Protein AF-A0AAW1MVD6-F1 (afdb_monomer_lite)

Secondary structure (DSSP, 8-state):
-HHHHHHHHHHHHHHHHHHHHTS-------PPP-EEEEEEEEEEE-TTS-EEEEEEEEEEE-SSS-----------S-TTT----S------------

Organism: Saponaria officinalis (NCBI:txid3572)

pLDDT: mean 77.82, std 12.99, range [42.19, 93.56]

Radius of gyration: 29.99 Å; chains: 1; bounding box: 66×32×80 Å

Structure (mmCIF, N/CA/C/O backbone):
data_AF-A0AAW1MVD6-F1
#
_entry.id   AF-A0AAW1MVD6-F1
#
loop_
_atom_site.group_PDB
_atom_site.id
_atom_site.type_symbol
_atom_site.label_atom_id
_atom_site.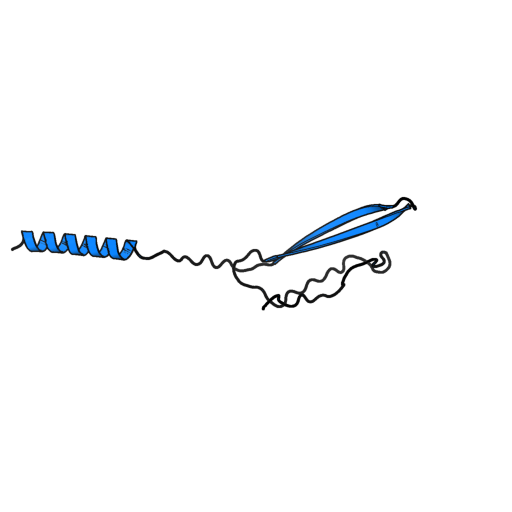label_alt_id
_atom_site.label_comp_id
_atom_site.label_asym_id
_atom_site.label_entity_id
_atom_site.label_seq_id
_atom_site.pdbx_PDB_ins_code
_atom_site.Cartn_x
_atom_site.Cartn_y
_atom_site.Cartn_z
_atom_site.occupancy
_atom_site.B_iso_or_equiv
_atom_site.auth_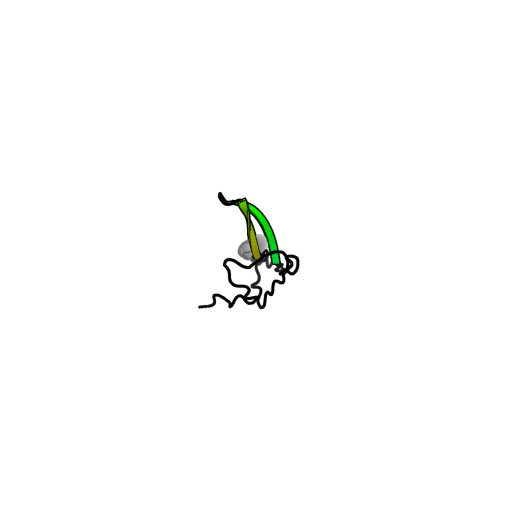seq_id
_atom_site.auth_comp_id
_atom_site.auth_asym_id
_atom_site.auth_atom_id
_atom_site.pdbx_PDB_model_num
ATOM 1 N N . MET A 1 1 ? 44.454 19.685 -54.150 1.00 60.78 1 MET A N 1
ATOM 2 C CA . MET A 1 1 ? 43.911 18.392 -53.672 1.00 60.78 1 MET A CA 1
ATOM 3 C C . MET A 1 1 ? 43.877 18.294 -52.150 1.00 60.78 1 MET A C 1
ATOM 5 O O . MET A 1 1 ? 42.780 18.195 -51.626 1.00 60.78 1 MET A O 1
ATOM 9 N N . ALA A 1 2 ? 45.003 18.418 -51.432 1.00 59.75 2 ALA A N 1
ATOM 10 C CA . ALA A 1 2 ? 45.056 18.233 -49.970 1.00 59.75 2 ALA A CA 1
ATOM 11 C C . ALA A 1 2 ? 44.061 19.096 -49.155 1.00 59.75 2 ALA A C 1
ATOM 13 O O . ALA A 1 2 ? 43.369 18.579 -48.285 1.00 59.75 2 ALA A O 1
ATOM 14 N N . PHE A 1 3 ? 43.903 20.386 -49.480 1.00 63.00 3 PHE A N 1
ATOM 15 C CA . PHE A 1 3 ? 42.948 21.285 -48.801 1.00 63.00 3 PHE A CA 1
ATOM 16 C C . PHE A 1 3 ? 41.476 20.845 -48.896 1.00 63.00 3 PHE A C 1
ATOM 18 O O . PHE A 1 3 ? 40.695 21.106 -47.984 1.00 63.00 3 PHE A O 1
ATOM 25 N N . ILE A 1 4 ? 41.091 20.180 -49.989 1.00 71.75 4 ILE A N 1
ATOM 26 C CA . ILE A 1 4 ? 39.725 19.672 -50.186 1.00 71.75 4 ILE A CA 1
ATOM 27 C C . ILE A 1 4 ? 39.521 18.422 -49.324 1.00 71.75 4 ILE A C 1
ATOM 29 O O . ILE A 1 4 ? 38.496 18.296 -48.659 1.00 71.75 4 ILE A O 1
ATOM 33 N N . THR A 1 5 ? 40.531 17.552 -49.255 1.00 70.94 5 THR A N 1
ATOM 34 C CA . THR A 1 5 ? 40.538 16.356 -48.403 1.00 70.94 5 THR A CA 1
ATOM 35 C C . THR A 1 5 ? 40.416 16.710 -46.916 1.00 70.94 5 THR A C 1
ATOM 37 O O . THR A 1 5 ? 39.613 16.102 -46.213 1.00 70.94 5 THR A O 1
ATOM 40 N N . PHE A 1 6 ? 41.129 17.740 -46.440 1.00 78.00 6 PHE A N 1
ATOM 41 C CA . PHE A 1 6 ? 41.026 18.205 -45.048 1.00 78.00 6 PHE A CA 1
ATOM 42 C C . PHE A 1 6 ? 39.644 18.783 -44.707 1.00 78.00 6 PHE A C 1
ATOM 44 O O . PHE A 1 6 ? 39.103 18.484 -43.643 1.00 78.00 6 PHE A O 1
ATOM 51 N N . LYS A 1 7 ? 39.037 19.567 -45.613 1.00 78.94 7 LYS A N 1
ATOM 52 C CA . LYS A 1 7 ? 37.673 20.094 -45.423 1.00 78.94 7 LYS A CA 1
ATOM 53 C C . LYS A 1 7 ? 36.627 18.983 -45.378 1.00 78.94 7 LYS A C 1
ATOM 55 O O . LYS A 1 7 ? 35.744 19.021 -44.527 1.00 78.94 7 LYS A O 1
ATOM 60 N N . LEU A 1 8 ? 36.743 17.992 -46.261 1.00 81.62 8 LEU A N 1
ATOM 61 C CA . LEU A 1 8 ? 35.824 16.857 -46.295 1.00 81.62 8 LEU A CA 1
ATOM 62 C C . LEU A 1 8 ? 35.926 16.022 -45.010 1.00 81.62 8 LEU A C 1
ATOM 64 O O . LEU A 1 8 ? 34.902 15.665 -44.441 1.00 81.62 8 LEU A O 1
ATOM 68 N N . GLY A 1 9 ? 37.140 15.800 -44.495 1.00 85.75 9 GLY A N 1
ATOM 69 C CA . GLY A 1 9 ? 37.345 15.130 -43.207 1.00 85.75 9 GLY A CA 1
ATOM 70 C C . GLY A 1 9 ? 36.679 15.860 -42.035 1.00 85.75 9 GLY A C 1
ATOM 71 O O . GLY A 1 9 ? 36.018 15.230 -41.214 1.00 85.75 9 GLY A O 1
ATOM 72 N N . PHE A 1 10 ? 36.775 17.191 -41.992 1.00 87.44 10 PHE A N 1
ATOM 73 C CA . PHE A 1 10 ? 36.140 17.998 -40.943 1.00 87.44 10 PHE A CA 1
ATOM 74 C C . PHE A 1 10 ? 34.607 17.955 -41.010 1.00 87.44 10 PHE A C 1
ATOM 76 O O . PHE A 1 10 ? 33.945 17.843 -39.980 1.00 87.44 10 PHE A O 1
ATOM 83 N N . ILE A 1 11 ? 34.041 17.992 -42.222 1.00 90.19 11 ILE A N 1
ATOM 84 C CA . ILE A 1 11 ? 32.593 17.864 -42.448 1.00 90.19 11 ILE A CA 1
ATOM 85 C C . ILE A 1 11 ? 32.102 16.480 -42.017 1.00 90.19 11 ILE A C 1
ATOM 87 O O . ILE A 1 11 ? 31.067 16.383 -41.364 1.00 90.19 11 ILE A O 1
ATOM 91 N N . MET A 1 12 ? 32.854 15.419 -42.322 1.00 88.06 12 MET A N 1
ATOM 92 C CA . MET A 1 12 ? 32.507 14.056 -41.913 1.00 88.06 12 MET A CA 1
ATOM 93 C C . MET A 1 12 ? 32.514 13.902 -40.389 1.00 88.06 12 MET A C 1
ATOM 95 O O . MET A 1 12 ? 31.582 13.328 -39.836 1.00 88.06 12 MET A O 1
ATOM 99 N N . ILE A 1 13 ? 33.509 14.466 -39.697 1.00 89.25 13 ILE A N 1
ATOM 100 C CA . ILE A 1 13 ? 33.569 14.452 -38.227 1.00 89.25 13 ILE A CA 1
ATOM 101 C C . ILE A 1 13 ? 32.398 15.242 -37.628 1.00 89.25 13 ILE A C 1
ATOM 103 O O . ILE A 1 13 ? 31.735 14.750 -36.718 1.00 89.25 13 ILE A O 1
ATOM 107 N N . ALA A 1 14 ? 32.097 16.431 -38.159 1.00 88.38 14 ALA A N 1
ATOM 108 C CA . ALA A 1 14 ? 30.970 17.242 -37.702 1.00 88.38 14 ALA A CA 1
ATOM 109 C C . ALA A 1 14 ? 29.623 16.532 -37.918 1.00 88.38 14 ALA A C 1
ATOM 111 O O . ALA A 1 14 ? 28.791 16.516 -37.014 1.00 88.38 14 ALA A O 1
ATOM 112 N N . ALA A 1 15 ? 29.429 15.892 -39.075 1.00 86.19 15 ALA A N 1
ATOM 113 C CA . ALA A 1 15 ? 28.241 15.093 -39.370 1.00 86.19 15 ALA A CA 1
ATOM 114 C C . ALA A 1 15 ? 28.113 13.887 -38.426 1.00 86.19 15 ALA A C 1
ATOM 116 O O . ALA A 1 15 ? 27.012 13.578 -37.977 1.00 86.19 15 ALA A O 1
ATOM 117 N N . MET A 1 16 ? 29.230 13.244 -38.074 1.00 85.88 16 MET A N 1
ATOM 118 C CA . MET A 1 16 ? 29.245 12.140 -37.116 1.00 85.88 16 MET A CA 1
ATOM 119 C C . MET A 1 16 ? 28.883 12.623 -35.704 1.00 85.88 16 MET A C 1
ATOM 121 O O . MET A 1 16 ? 28.020 12.025 -35.071 1.00 85.88 16 MET A O 1
ATOM 125 N N . LEU A 1 17 ? 29.455 13.738 -35.228 1.00 84.12 17 LEU A N 1
ATOM 126 C CA . LEU A 1 17 ? 29.080 14.330 -33.935 1.00 84.12 17 LEU A CA 1
ATOM 127 C C . LEU A 1 17 ? 27.604 14.750 -33.892 1.00 84.12 17 LEU A C 1
ATOM 129 O O . LEU A 1 17 ? 26.928 14.500 -32.895 1.00 84.12 17 LEU A O 1
ATOM 133 N N . LEU A 1 18 ? 27.095 15.351 -34.972 1.00 80.62 18 LEU A N 1
ATOM 134 C CA . LEU A 1 18 ? 25.683 15.712 -35.097 1.00 80.62 18 LEU A CA 1
ATOM 135 C C . LEU A 1 18 ? 24.791 14.465 -35.046 1.00 80.62 18 LEU A C 1
ATOM 137 O O . LEU A 1 18 ? 23.831 14.451 -34.280 1.00 80.62 18 LEU A O 1
ATOM 141 N N . ALA A 1 19 ? 25.147 13.390 -35.757 1.00 79.75 19 ALA A N 1
ATOM 142 C CA . ALA A 1 19 ? 24.426 12.117 -35.694 1.00 79.75 19 ALA A CA 1
ATOM 143 C C . ALA A 1 19 ? 24.425 11.514 -34.274 1.00 79.75 19 ALA A C 1
ATOM 145 O O . ALA A 1 19 ? 23.373 11.096 -33.791 1.00 79.75 19 ALA A O 1
ATOM 146 N N . TYR A 1 20 ? 25.556 11.550 -33.560 1.00 74.81 20 TYR A N 1
ATOM 147 C CA . TYR A 1 20 ? 25.642 11.091 -32.166 1.00 74.81 20 TYR A CA 1
ATOM 148 C C . TYR A 1 20 ? 24.820 11.955 -31.193 1.00 74.81 20 TYR A C 1
ATOM 150 O O . TYR A 1 20 ? 24.241 11.419 -30.251 1.00 74.81 20 TYR A O 1
ATOM 158 N N . SER A 1 21 ? 24.714 13.269 -31.426 1.00 69.62 21 SER A N 1
ATOM 159 C CA . SER A 1 21 ? 23.929 14.183 -30.576 1.00 69.62 21 SER A CA 1
ATOM 160 C C . SER A 1 21 ? 22.410 13.989 -30.674 1.00 69.62 21 SER A C 1
ATOM 162 O O . SER A 1 21 ? 21.675 14.473 -29.818 1.00 69.62 21 SER A O 1
ATOM 164 N N . THR A 1 22 ? 21.938 13.266 -31.695 1.00 60.38 22 THR A N 1
ATOM 165 C CA . THR A 1 22 ? 20.509 12.970 -31.896 1.00 60.38 22 THR A CA 1
ATOM 166 C C . THR A 1 22 ? 20.055 11.648 -31.291 1.00 60.38 22 THR A C 1
ATOM 168 O O . THR A 1 22 ? 18.885 11.308 -31.431 1.00 60.38 22 THR A O 1
ATOM 171 N N . ILE A 1 23 ? 20.931 10.904 -30.604 1.00 67.12 23 ILE A N 1
ATOM 172 C CA . ILE A 1 23 ? 20.505 9.738 -29.828 1.00 67.12 23 ILE A CA 1
ATOM 173 C C . ILE A 1 23 ? 19.796 10.284 -28.583 1.00 67.12 23 ILE A C 1
ATOM 175 O O . ILE A 1 23 ? 20.476 10.825 -27.705 1.00 67.12 23 ILE A O 1
ATOM 179 N N . PRO A 1 24 ? 18.459 10.173 -28.453 1.00 63.97 24 PRO A N 1
ATOM 180 C CA . PRO A 1 24 ? 17.858 10.404 -27.157 1.00 63.97 24 PRO A CA 1
ATOM 181 C C . PRO A 1 24 ? 18.481 9.370 -26.223 1.00 63.97 24 PRO A C 1
ATOM 183 O O . PRO A 1 24 ? 18.407 8.166 -26.479 1.00 63.97 24 PRO A O 1
ATOM 186 N N . ALA A 1 25 ? 19.136 9.830 -25.160 1.00 61.72 25 ALA A N 1
ATOM 187 C CA . ALA A 1 25 ? 19.487 8.966 -24.051 1.00 61.72 25 ALA A CA 1
ATOM 188 C C . ALA A 1 25 ? 18.167 8.528 -23.412 1.00 61.72 25 ALA A C 1
ATOM 190 O O . ALA A 1 25 ? 17.708 9.107 -22.431 1.00 61.72 25 ALA A O 1
ATOM 191 N N . ILE A 1 26 ? 17.524 7.517 -23.994 1.00 60.53 26 ILE A N 1
ATOM 192 C CA . ILE A 1 26 ? 16.451 6.782 -23.347 1.00 60.53 26 ILE A CA 1
ATOM 193 C C . ILE A 1 26 ? 17.149 5.896 -22.315 1.00 60.53 26 ILE A C 1
ATOM 195 O O . ILE A 1 26 ? 17.231 4.676 -22.435 1.00 60.53 26 ILE A O 1
ATOM 199 N N . ALA A 1 27 ? 17.724 6.536 -21.298 1.00 60.31 27 ALA A N 1
ATOM 200 C CA . ALA A 1 27 ? 17.947 5.892 -20.029 1.00 60.31 27 ALA A CA 1
ATOM 201 C C . ALA A 1 27 ? 16.543 5.655 -19.478 1.00 60.31 27 ALA A C 1
ATOM 203 O O . ALA A 1 27 ? 15.970 6.502 -18.793 1.00 60.31 27 ALA A O 1
ATOM 204 N N . ASN A 1 28 ? 15.944 4.532 -19.874 1.00 60.38 28 ASN A N 1
ATOM 205 C CA . ASN A 1 28 ? 14.793 3.996 -19.178 1.00 60.38 28 ASN A CA 1
ATOM 206 C C . ASN A 1 28 ? 15.269 3.808 -17.738 1.00 60.38 28 ASN A C 1
ATOM 208 O O . ASN A 1 28 ? 15.995 2.859 -17.447 1.00 60.38 28 ASN A O 1
ATOM 212 N N . ASN A 1 29 ? 14.939 4.755 -16.858 1.00 66.81 29 ASN A N 1
ATOM 213 C CA . ASN A 1 29 ? 15.160 4.646 -15.423 1.00 66.81 29 ASN A CA 1
ATOM 214 C C . ASN A 1 29 ? 14.172 3.593 -14.901 1.00 66.81 29 ASN A C 1
ATOM 216 O O . ASN A 1 29 ? 13.177 3.901 -14.243 1.00 66.81 29 ASN A O 1
ATOM 220 N N . VAL A 1 30 ? 14.400 2.339 -15.298 1.00 75.25 30 VAL A N 1
ATOM 221 C CA . VAL A 1 30 ? 13.692 1.179 -14.778 1.00 75.25 30 VAL A CA 1
ATOM 222 C C . VAL A 1 30 ? 14.216 1.000 -13.368 1.00 75.25 30 VAL A C 1
ATOM 224 O O . VAL A 1 30 ? 15.286 0.440 -13.140 1.00 75.25 30 VAL A O 1
ATOM 227 N N . GLN A 1 31 ? 13.490 1.577 -12.424 1.00 80.44 31 GLN A N 1
ATOM 228 C CA . GLN A 1 31 ? 13.766 1.423 -11.019 1.00 80.44 31 GLN A CA 1
ATOM 229 C C . GLN A 1 31 ? 13.065 0.151 -10.575 1.00 80.44 31 GLN A C 1
ATOM 231 O O . GLN A 1 31 ? 11.855 0.012 -10.765 1.00 80.44 31 GLN A O 1
ATOM 236 N N . SER A 1 32 ? 13.842 -0.774 -10.007 1.00 84.56 32 SER A N 1
ATOM 237 C CA . SER A 1 32 ? 13.296 -1.993 -9.417 1.00 84.56 32 SER A CA 1
ATOM 238 C C . SER A 1 32 ? 12.170 -1.632 -8.460 1.00 84.56 32 SER A C 1
ATOM 240 O O . SER A 1 32 ? 12.348 -0.786 -7.579 1.00 84.56 32 SER A O 1
ATOM 242 N N . SER A 1 33 ? 11.026 -2.281 -8.626 1.00 87.12 33 SER A N 1
ATOM 243 C CA . SER A 1 33 ? 9.890 -2.056 -7.747 1.00 87.12 33 SER A CA 1
ATOM 244 C C . SER A 1 33 ? 10.096 -2.668 -6.379 1.00 87.12 33 SER A C 1
ATOM 246 O O . SER A 1 33 ? 10.644 -3.760 -6.227 1.00 87.12 33 SER A O 1
ATOM 248 N N . PHE A 1 34 ? 9.643 -1.926 -5.378 1.00 89.00 34 PHE A N 1
ATOM 249 C CA . PHE A 1 34 ? 9.527 -2.368 -4.004 1.00 89.00 34 PHE A CA 1
ATOM 250 C C . PHE A 1 34 ? 8.229 -1.805 -3.435 1.00 89.00 34 PHE A C 1
ATOM 252 O O . PHE A 1 34 ? 7.796 -0.704 -3.794 1.00 89.00 34 PHE A O 1
ATOM 259 N N . ILE A 1 35 ? 7.600 -2.594 -2.571 1.00 89.75 35 ILE A N 1
ATOM 260 C CA . ILE A 1 35 ? 6.345 -2.227 -1.933 1.00 89.75 35 ILE A CA 1
ATOM 261 C C . ILE A 1 35 ? 6.646 -1.546 -0.605 1.00 89.75 35 ILE A C 1
ATOM 263 O O . ILE A 1 35 ? 7.422 -2.054 0.204 1.00 89.75 35 ILE A O 1
ATOM 267 N N . VAL A 1 36 ? 6.006 -0.405 -0.376 1.00 91.56 36 VAL A N 1
ATOM 268 C CA . VAL A 1 36 ? 5.999 0.275 0.919 1.00 91.56 36 VAL A CA 1
ATOM 269 C C . VAL A 1 36 ? 4.590 0.206 1.477 1.00 91.56 36 VAL A C 1
ATOM 271 O O . VAL A 1 36 ? 3.643 0.631 0.820 1.00 91.56 36 VAL A O 1
ATOM 274 N N . ALA A 1 37 ? 4.462 -0.321 2.693 1.00 90.75 37 ALA A N 1
ATOM 275 C CA . ALA A 1 37 ? 3.216 -0.330 3.443 1.00 90.75 37 ALA A CA 1
ATOM 276 C C . ALA A 1 37 ? 3.324 0.657 4.609 1.00 90.75 37 ALA A C 1
ATOM 278 O O . ALA A 1 37 ? 4.179 0.505 5.484 1.00 90.75 37 ALA A O 1
ATOM 279 N N . HIS A 1 38 ? 2.463 1.670 4.628 1.00 91.38 38 HIS A N 1
ATOM 280 C CA . HIS A 1 38 ? 2.397 2.643 5.708 1.00 91.38 38 HIS A CA 1
ATOM 281 C C . HIS A 1 38 ? 1.152 2.390 6.553 1.00 91.38 38 HIS A C 1
ATOM 283 O O . HIS A 1 38 ? 0.025 2.617 6.118 1.00 91.38 38 HIS A O 1
ATOM 289 N N . LYS A 1 39 ? 1.367 1.904 7.778 1.00 90.38 39 LYS A N 1
ATOM 290 C CA . LYS A 1 39 ? 0.304 1.646 8.748 1.00 90.38 39 LYS A CA 1
ATOM 291 C C . LYS A 1 39 ? 0.120 2.846 9.666 1.00 90.38 39 LYS A C 1
ATOM 293 O O . LYS A 1 39 ? 1.058 3.281 10.331 1.00 90.38 39 LYS A O 1
ATOM 298 N N . LYS A 1 40 ? -1.118 3.315 9.775 1.00 91.75 40 LYS A N 1
ATOM 299 C CA . LYS A 1 40 ? -1.533 4.345 10.724 1.00 91.75 40 LYS A CA 1
ATOM 300 C C . LYS A 1 40 ? -2.675 3.817 11.581 1.00 91.75 40 LYS A C 1
ATOM 302 O O . LYS A 1 40 ? -3.640 3.262 11.066 1.00 91.75 40 LYS A O 1
ATOM 307 N N . ALA A 1 41 ? -2.569 4.025 12.889 1.00 90.62 41 ALA A N 1
ATOM 308 C CA . ALA A 1 41 ? -3.635 3.747 13.840 1.00 90.62 41 ALA A CA 1
ATOM 309 C C . ALA A 1 41 ? -3.996 5.028 14.594 1.00 90.62 41 ALA A C 1
ATOM 311 O O . ALA A 1 41 ? -3.116 5.793 14.993 1.00 90.62 41 ALA A O 1
ATOM 312 N N . SER A 1 42 ? -5.287 5.271 14.787 1.00 91.88 42 SER A N 1
ATOM 313 C CA . SER A 1 42 ? -5.790 6.371 15.607 1.00 91.88 42 SER A CA 1
ATOM 314 C C . SER A 1 42 ? -6.915 5.899 16.516 1.00 91.88 42 SER A C 1
ATOM 316 O O . SER A 1 42 ? -7.653 4.973 16.184 1.00 91.88 42 SER A O 1
ATOM 318 N N . ILE A 1 43 ? -7.044 6.546 17.674 1.00 93.12 43 ILE A N 1
ATOM 319 C CA . ILE A 1 43 ? -8.082 6.255 18.663 1.00 93.12 43 ILE A CA 1
ATOM 320 C C . ILE A 1 43 ? -8.996 7.470 18.762 1.00 93.12 43 ILE A C 1
ATOM 322 O O . ILE A 1 43 ? -8.531 8.594 18.936 1.00 93.12 43 ILE A O 1
ATOM 326 N N . THR A 1 44 ? -10.302 7.242 18.656 1.00 92.50 44 THR A N 1
ATOM 327 C CA . THR A 1 44 ? -11.332 8.264 18.848 1.00 92.50 44 THR A CA 1
ATOM 328 C C . THR A 1 44 ? -12.258 7.843 19.978 1.00 92.50 44 THR A C 1
ATOM 330 O O . THR A 1 44 ? -12.845 6.765 19.931 1.00 92.50 44 THR A O 1
ATOM 333 N N . LYS A 1 45 ? -12.419 8.703 20.986 1.00 93.56 45 LYS A N 1
ATOM 334 C CA . LYS A 1 45 ? -13.391 8.499 22.066 1.00 93.56 45 LYS A CA 1
ATOM 335 C C . LYS A 1 45 ? -14.779 8.932 21.611 1.00 93.56 45 LYS A C 1
ATOM 337 O O . LYS A 1 45 ? -14.953 10.051 21.134 1.00 93.56 45 LYS A O 1
ATOM 342 N N . LEU A 1 46 ? -15.759 8.051 21.767 1.00 89.25 46 LEU A N 1
ATOM 343 C CA . LEU A 1 46 ? -1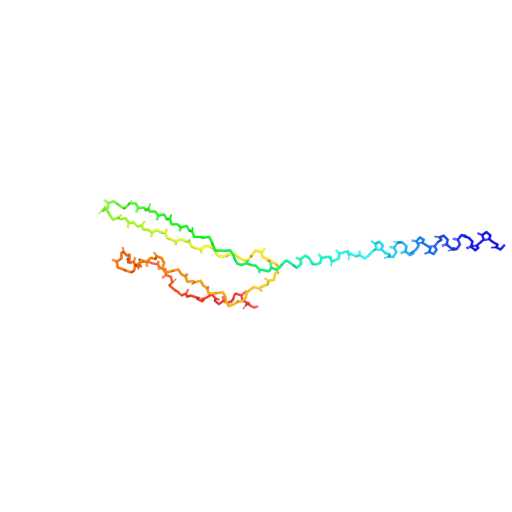7.165 8.322 21.496 1.00 89.25 46 LEU A CA 1
ATOM 344 C C . LEU A 1 46 ? -17.868 8.818 22.766 1.00 89.25 46 LEU A C 1
ATOM 346 O O . LEU A 1 46 ? -17.423 8.581 23.889 1.00 89.25 46 LEU A O 1
ATOM 350 N N . SER A 1 47 ? -18.998 9.503 22.589 1.00 87.25 47 SER A N 1
ATOM 351 C CA . SER A 1 47 ? -19.765 10.116 23.684 1.00 87.25 47 SER A CA 1
ATOM 352 C C . SER A 1 47 ? -20.306 9.113 24.709 1.00 87.25 47 SER A C 1
ATOM 354 O O . SER A 1 47 ? -20.566 9.483 25.848 1.00 87.25 47 SER A O 1
ATOM 356 N N . ASN A 1 48 ? -20.448 7.845 24.328 1.00 88.31 48 ASN A N 1
ATOM 357 C CA . ASN A 1 48 ? -20.884 6.745 25.188 1.00 88.31 48 ASN A CA 1
ATOM 358 C C . ASN A 1 48 ? -19.726 6.056 25.943 1.00 88.31 48 ASN A C 1
ATOM 360 O O . ASN A 1 48 ? -19.926 4.980 26.498 1.00 88.31 48 ASN A O 1
ATOM 364 N N . GLY A 1 49 ? -18.520 6.634 25.937 1.00 86.62 49 GLY A N 1
ATOM 365 C CA . GLY A 1 49 ? -17.338 6.069 26.597 1.00 86.62 49 GLY A CA 1
ATOM 366 C C . GLY A 1 49 ? -16.645 4.952 25.814 1.00 86.62 49 GLY A C 1
ATOM 367 O O . GLY A 1 49 ? -15.606 4.468 26.251 1.00 86.62 49 GLY A O 1
ATOM 368 N N . VAL A 1 50 ? -17.178 4.566 24.651 1.00 87.69 50 VAL A N 1
ATOM 369 C CA . VAL A 1 50 ? -16.546 3.588 23.759 1.00 87.69 50 VAL A CA 1
ATOM 370 C C . VAL A 1 50 ? -15.369 4.237 23.034 1.00 87.69 50 VAL A C 1
ATOM 372 O O . VAL A 1 50 ? -15.473 5.352 22.520 1.00 87.69 50 VAL A O 1
ATOM 375 N N . GLU A 1 51 ? -14.253 3.523 22.948 1.00 89.44 51 GLU A N 1
ATOM 376 C CA . GLU A 1 51 ? -13.114 3.904 22.118 1.00 89.44 51 GLU A CA 1
ATOM 377 C C . GLU A 1 51 ? -13.199 3.199 20.766 1.00 89.44 51 GLU A C 1
ATOM 379 O O . GLU A 1 51 ? -13.389 1.988 20.683 1.00 89.44 51 GLU A O 1
ATOM 384 N N . ARG A 1 52 ? -13.068 3.966 19.684 1.00 88.31 52 ARG A N 1
ATOM 385 C CA . ARG A 1 52 ? -12.974 3.436 18.326 1.00 88.31 52 ARG A CA 1
ATOM 386 C C . ARG A 1 52 ? -11.540 3.545 17.842 1.00 88.31 52 ARG A C 1
ATOM 388 O O . ARG A 1 52 ? -11.007 4.651 17.749 1.00 88.31 52 ARG A O 1
ATOM 395 N N . VAL A 1 53 ? -10.960 2.408 17.480 1.00 87.25 53 VAL A N 1
ATOM 396 C CA . VAL A 1 53 ? -9.675 2.348 16.785 1.00 87.25 53 VAL A CA 1
ATOM 397 C C . VAL A 1 53 ? -9.928 2.357 15.283 1.00 87.25 53 VAL A C 1
ATOM 399 O O . VAL A 1 53 ? -10.720 1.567 14.776 1.00 87.25 53 VAL A O 1
ATOM 402 N N . SER A 1 54 ? -9.273 3.270 14.574 1.00 86.75 54 SER A N 1
ATOM 403 C CA . SER A 1 54 ? -9.250 3.306 13.116 1.00 86.75 54 SER A CA 1
ATOM 404 C C . SER A 1 54 ? -7.856 2.933 12.644 1.00 86.75 54 SER A C 1
ATOM 406 O O . SER A 1 54 ? -6.879 3.562 13.054 1.00 86.75 54 SER A O 1
ATOM 408 N N . VAL A 1 55 ? -7.770 1.93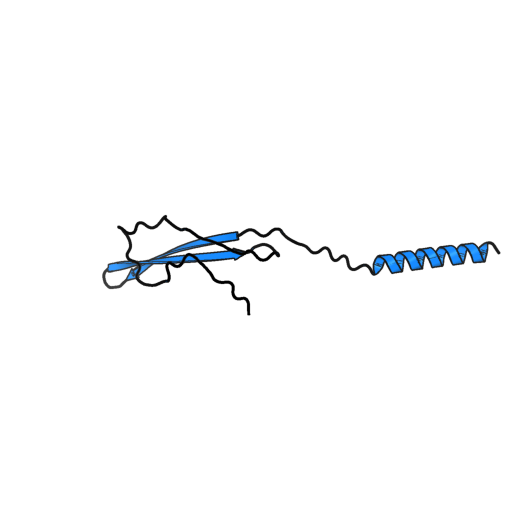6 11.768 1.00 86.00 55 VAL A N 1
ATOM 409 C CA . VAL A 1 55 ? -6.513 1.473 11.176 1.00 86.00 55 VAL A CA 1
ATOM 410 C C . VAL A 1 55 ? -6.588 1.694 9.675 1.00 86.00 55 VAL A C 1
ATOM 412 O O . VAL A 1 55 ? -7.542 1.260 9.036 1.00 86.00 55 VAL A O 1
ATOM 415 N N . SER A 1 56 ? -5.596 2.378 9.119 1.00 87.25 56 SER A N 1
ATOM 416 C CA . SER A 1 56 ? -5.417 2.510 7.676 1.00 87.25 56 SER A CA 1
ATOM 417 C C . SER A 1 56 ? -4.049 1.967 7.290 1.00 87.25 56 SER A C 1
ATOM 419 O O . SER A 1 56 ? -3.061 2.209 7.991 1.00 87.25 56 SER A O 1
ATOM 421 N N . ILE A 1 57 ? -3.997 1.223 6.188 1.00 88.06 57 ILE A N 1
ATOM 422 C CA . ILE A 1 57 ? -2.748 0.737 5.612 1.00 88.06 57 ILE A CA 1
ATOM 423 C C . ILE A 1 57 ? -2.713 1.180 4.160 1.00 88.06 57 ILE A C 1
ATOM 425 O O . ILE A 1 57 ? -3.489 0.696 3.340 1.00 88.06 57 ILE A O 1
ATOM 429 N N . ASP A 1 58 ? -1.815 2.110 3.870 1.00 88.38 58 ASP A N 1
ATOM 430 C CA . ASP A 1 58 ? -1.573 2.575 2.514 1.00 88.38 58 ASP A CA 1
ATOM 431 C C . ASP A 1 58 ? -0.465 1.717 1.890 1.00 88.38 58 ASP A C 1
ATOM 433 O O . ASP A 1 58 ? 0.581 1.511 2.511 1.00 88.38 58 ASP A O 1
ATOM 437 N N . ILE A 1 59 ? -0.689 1.197 0.681 1.00 88.25 59 ILE A N 1
ATOM 438 C CA . ILE A 1 59 ? 0.262 0.341 -0.041 1.00 88.25 59 ILE A CA 1
ATOM 439 C C . ILE A 1 59 ? 0.697 1.065 -1.313 1.00 88.25 59 ILE A C 1
ATOM 441 O O . ILE A 1 59 ? -0.136 1.427 -2.142 1.00 88.25 59 ILE A O 1
ATOM 445 N N . TYR A 1 60 ? 2.005 1.244 -1.479 1.00 87.50 60 TYR A N 1
ATOM 446 C CA . TYR A 1 60 ? 2.589 1.942 -2.619 1.00 87.50 60 TYR A CA 1
ATOM 447 C C . TYR A 1 60 ? 3.602 1.065 -3.341 1.00 87.50 60 TYR A C 1
ATOM 449 O O . TYR A 1 60 ? 4.447 0.427 -2.712 1.00 87.50 60 TYR A O 1
ATOM 457 N N . ASN A 1 61 ? 3.570 1.113 -4.670 1.00 91.31 61 ASN A N 1
ATOM 458 C CA . ASN A 1 61 ? 4.687 0.693 -5.501 1.00 91.31 61 ASN A CA 1
ATOM 459 C C . ASN A 1 61 ? 5.608 1.899 -5.733 1.00 91.31 61 ASN A C 1
ATOM 461 O O . ASN A 1 61 ? 5.207 2.862 -6.382 1.00 91.31 61 ASN A O 1
ATOM 465 N N . HIS A 1 62 ? 6.825 1.859 -5.189 1.00 86.56 62 HIS A N 1
ATOM 466 C CA . HIS A 1 62 ? 7.795 2.952 -5.320 1.00 86.56 62 HIS A CA 1
ATOM 467 C C . HIS A 1 62 ? 8.722 2.837 -6.545 1.00 86.56 62 HIS A C 1
ATOM 469 O O . HIS A 1 62 ? 9.550 3.726 -6.751 1.00 86.56 62 HIS A O 1
ATOM 475 N N . GLY A 1 63 ? 8.623 1.768 -7.345 1.00 85.69 63 GLY A N 1
ATOM 476 C CA . GLY A 1 63 ? 9.386 1.623 -8.590 1.00 85.69 63 GLY A CA 1
ATOM 477 C C . GLY A 1 63 ? 8.545 1.845 -9.839 1.00 85.69 63 GLY A C 1
ATOM 478 O O . GLY A 1 63 ? 7.353 2.138 -9.776 1.00 85.69 63 GLY A O 1
ATOM 479 N N . SER A 1 64 ? 9.189 1.710 -10.998 1.00 81.94 64 SER A N 1
ATOM 480 C C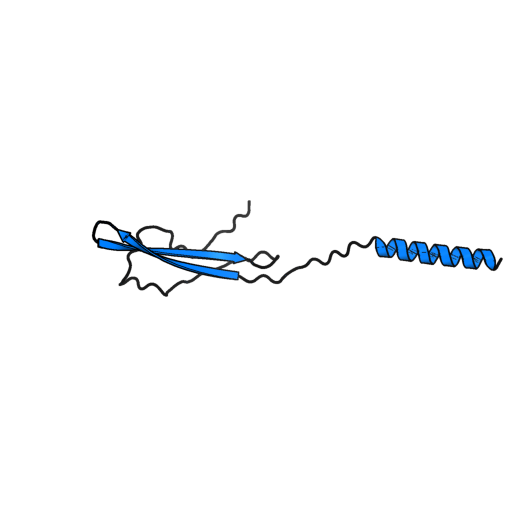A . SER A 1 64 ? 8.547 1.938 -12.297 1.00 81.94 64 SER A CA 1
ATOM 481 C C . SER A 1 64 ? 8.022 0.663 -12.961 1.00 81.94 64 SER A C 1
ATOM 483 O O . SER A 1 64 ? 7.342 0.755 -13.981 1.00 81.94 64 SER A O 1
ATOM 485 N N . THR A 1 65 ? 8.283 -0.523 -12.396 1.00 87.75 65 THR A N 1
ATOM 486 C CA . THR A 1 65 ? 7.723 -1.789 -12.898 1.00 87.75 65 THR A CA 1
ATOM 487 C C . THR A 1 65 ? 6.420 -2.138 -12.180 1.00 87.75 65 THR A C 1
ATOM 489 O O . THR A 1 65 ? 6.323 -1.987 -10.960 1.00 87.75 65 THR A O 1
ATOM 492 N N . THR A 1 66 ? 5.417 -2.646 -12.894 1.00 88.25 66 THR A N 1
ATOM 493 C CA . THR A 1 66 ? 4.180 -3.139 -12.267 1.00 88.25 66 THR A CA 1
ATOM 494 C C . THR A 1 66 ? 4.483 -4.313 -11.335 1.00 88.25 66 THR A C 1
ATOM 496 O O . THR A 1 66 ? 5.299 -5.174 -11.665 1.00 88.25 66 THR A O 1
ATOM 499 N N . VAL A 1 67 ? 3.843 -4.333 -10.166 1.00 85.81 67 VAL A N 1
ATOM 500 C CA . VAL A 1 67 ? 3.917 -5.443 -9.209 1.00 85.81 67 VAL A CA 1
ATOM 501 C C . VAL A 1 67 ? 2.562 -6.136 -9.194 1.00 85.81 67 VAL A C 1
ATOM 503 O O . VAL A 1 67 ? 1.535 -5.468 -9.096 1.00 85.81 67 VAL A O 1
ATOM 506 N N . TYR A 1 68 ? 2.579 -7.461 -9.286 1.00 84.56 68 TYR A N 1
ATOM 507 C CA . TYR A 1 68 ? 1.396 -8.318 -9.247 1.00 84.56 68 TYR A CA 1
ATOM 508 C C . TYR A 1 68 ? 1.405 -9.154 -7.961 1.00 84.56 68 TYR A C 1
ATOM 510 O O . TYR A 1 68 ? 2.436 -9.242 -7.291 1.00 84.56 68 TYR A O 1
ATOM 518 N N . ASP A 1 69 ? 0.262 -9.750 -7.619 1.00 82.19 69 ASP A N 1
ATOM 519 C CA . ASP A 1 69 ? 0.121 -10.719 -6.521 1.00 82.19 69 ASP A CA 1
ATOM 520 C C . ASP A 1 69 ? 0.593 -10.210 -5.143 1.00 82.19 69 ASP A C 1
ATOM 522 O O . ASP A 1 69 ? 1.216 -10.926 -4.357 1.00 82.19 69 ASP A O 1
ATOM 526 N N . VAL A 1 70 ? 0.298 -8.946 -4.821 1.00 81.25 70 VAL A N 1
ATOM 527 C CA . VAL A 1 70 ? 0.658 -8.355 -3.524 1.00 81.25 70 VAL A CA 1
ATOM 528 C C . VAL A 1 70 ? -0.319 -8.815 -2.443 1.00 81.25 70 VAL A C 1
ATOM 530 O O . VAL A 1 70 ? -1.479 -8.405 -2.422 1.00 81.25 70 VAL A O 1
ATOM 533 N N . SER A 1 71 ? 0.171 -9.611 -1.492 1.00 82.00 71 SER A N 1
ATOM 534 C CA . SER A 1 71 ? -0.559 -9.950 -0.268 1.00 82.00 71 SER A CA 1
ATOM 535 C C . SER A 1 71 ? -0.015 -9.173 0.928 1.00 82.00 71 SER A C 1
ATOM 537 O O . SER A 1 71 ? 1.186 -9.213 1.202 1.00 82.00 71 SER A O 1
ATOM 539 N N . LEU A 1 72 ? -0.902 -8.533 1.685 1.00 83.25 72 LEU A N 1
ATOM 540 C CA . LEU A 1 72 ? -0.584 -7.921 2.971 1.00 83.25 72 LEU A CA 1
ATOM 541 C C . LEU A 1 72 ? -1.265 -8.722 4.087 1.00 83.25 72 LEU A C 1
ATOM 543 O O . LEU A 1 72 ? -2.466 -8.985 4.029 1.00 83.25 72 LEU A O 1
ATOM 547 N N . VAL A 1 73 ? -0.502 -9.087 5.115 1.00 83.88 73 VAL A N 1
ATOM 548 C CA . VAL A 1 73 ? -1.022 -9.720 6.332 1.00 83.88 73 VAL A CA 1
ATOM 549 C C . VAL A 1 73 ? -0.650 -8.836 7.518 1.00 83.88 73 VAL A C 1
ATOM 551 O O . VAL A 1 73 ? 0.529 -8.592 7.750 1.00 83.88 73 VAL A O 1
ATOM 554 N N . ASP A 1 74 ? -1.657 -8.348 8.244 1.00 82.25 74 ASP A N 1
ATOM 555 C CA . ASP A 1 74 ? -1.494 -7.653 9.526 1.00 82.25 74 ASP A CA 1
ATOM 556 C C . ASP A 1 74 ? -2.172 -8.484 10.620 1.00 82.25 74 ASP A C 1
ATOM 558 O O . ASP A 1 74 ? -3.398 -8.534 10.702 1.00 82.25 74 ASP A O 1
ATOM 562 N N . ASP A 1 75 ? -1.372 -9.171 11.431 1.00 81.69 75 ASP A N 1
ATOM 563 C CA . ASP A 1 75 ? -1.799 -10.047 12.529 1.00 81.69 75 ASP A CA 1
ATOM 564 C C . ASP A 1 75 ? -1.633 -9.398 13.914 1.00 81.69 75 ASP A C 1
ATOM 566 O O . ASP A 1 75 ? -1.863 -10.030 14.943 1.00 81.69 75 ASP A O 1
ATOM 570 N N . SER A 1 76 ? -1.276 -8.113 13.959 1.00 81.12 76 SER A N 1
ATOM 571 C CA . SER A 1 76 ? -0.976 -7.416 15.216 1.00 81.12 76 SER A CA 1
ATOM 572 C C . SER A 1 76 ? -2.207 -6.987 16.028 1.00 81.12 76 SER A C 1
ATOM 574 O O . SER A 1 76 ? -2.060 -6.474 17.138 1.00 81.12 76 SER A O 1
ATOM 576 N N . TRP A 1 77 ? -3.421 -7.202 15.512 1.00 78.69 77 TRP A N 1
ATOM 577 C CA . TRP A 1 77 ? -4.677 -6.862 16.184 1.00 78.69 77 TRP A CA 1
ATOM 578 C C . TRP A 1 77 ? -5.377 -8.129 16.666 1.00 78.69 77 TRP A C 1
ATOM 580 O O . TRP A 1 77 ? -5.954 -8.866 15.869 1.00 78.69 77 TRP A O 1
ATOM 590 N N . SER A 1 78 ? -5.341 -8.384 17.976 1.00 78.25 78 SER A N 1
ATOM 591 C CA . SER A 1 78 ? -6.008 -9.561 18.536 1.00 78.25 78 SER A CA 1
ATOM 592 C C . SER A 1 78 ? -7.524 -9.444 18.374 1.00 78.25 78 SER A C 1
ATOM 594 O O . SER A 1 78 ? -8.112 -8.450 18.812 1.00 78.25 78 SER A O 1
ATOM 596 N N . THR A 1 79 ? -8.156 -10.489 17.851 1.00 72.38 79 THR A N 1
ATOM 597 C CA . THR A 1 79 ? -9.619 -10.598 17.737 1.00 72.38 79 THR A CA 1
ATOM 598 C C . THR A 1 79 ? -10.327 -10.585 19.088 1.00 72.38 79 THR A C 1
ATOM 600 O O . THR A 1 79 ? -11.487 -10.210 19.166 1.00 72.38 79 THR A O 1
ATOM 603 N N . ASP A 1 80 ? -9.617 -10.928 20.162 1.00 78.94 80 ASP A N 1
ATOM 604 C CA . ASP A 1 80 ? -10.169 -10.951 21.521 1.00 78.94 80 ASP A CA 1
ATOM 605 C C . ASP A 1 80 ? -10.294 -9.544 22.134 1.00 78.94 80 ASP A C 1
ATOM 607 O O . ASP A 1 80 ? -10.978 -9.364 23.139 1.00 78.94 80 ASP A O 1
ATOM 611 N N . SER A 1 81 ? -9.632 -8.542 21.536 1.00 78.25 81 SER A N 1
ATOM 612 C CA . SER A 1 81 ? -9.624 -7.151 22.021 1.00 78.25 81 SER A CA 1
ATOM 613 C C . SER A 1 81 ? -10.403 -6.185 21.126 1.00 78.25 81 SER A C 1
ATOM 615 O O . SER A 1 81 ? -10.724 -5.082 21.568 1.00 78.25 81 SER A O 1
ATOM 617 N N . PHE A 1 82 ? -10.684 -6.554 19.872 1.00 77.38 82 PHE A N 1
ATOM 618 C CA . PHE A 1 82 ? -11.284 -5.655 18.886 1.00 77.38 82 PHE A CA 1
ATOM 619 C C . PHE A 1 82 ? -12.305 -6.375 18.008 1.00 77.38 82 PHE A C 1
ATOM 621 O O . PHE A 1 82 ? -11.978 -7.355 17.342 1.00 77.38 82 PHE A O 1
ATOM 628 N N . ASP A 1 83 ? -13.505 -5.802 17.925 1.00 73.81 83 ASP A N 1
ATOM 629 C CA . ASP A 1 83 ? -14.513 -6.191 16.941 1.00 73.81 83 ASP A CA 1
ATOM 630 C C . ASP A 1 83 ? -14.353 -5.387 15.644 1.00 73.81 83 ASP A C 1
ATOM 632 O O . ASP A 1 83 ? -14.170 -4.163 15.654 1.00 73.81 83 ASP A O 1
ATOM 636 N N . VAL A 1 84 ? -14.472 -6.065 14.499 1.00 72.44 84 VAL A N 1
ATOM 637 C CA . VAL A 1 84 ? -14.452 -5.420 13.178 1.00 72.44 84 VAL A CA 1
ATOM 638 C C . VAL A 1 84 ? -15.801 -4.749 12.929 1.00 72.44 84 VAL A C 1
ATOM 640 O O . VAL A 1 84 ? -16.791 -5.400 12.613 1.00 72.44 84 VAL A O 1
ATOM 643 N N . ILE A 1 85 ? -15.840 -3.423 13.058 1.00 69.06 85 ILE A N 1
ATOM 644 C CA . ILE A 1 85 ? -17.079 -2.640 12.914 1.00 69.06 85 ILE A CA 1
ATOM 645 C C . ILE A 1 85 ? -17.421 -2.354 11.439 1.00 69.06 85 ILE A C 1
ATOM 647 O O . ILE A 1 85 ? -18.591 -2.213 11.089 1.00 69.06 85 ILE A O 1
ATOM 651 N N . SER A 1 86 ? -16.416 -2.252 10.563 1.00 68.62 86 SER A N 1
ATOM 652 C CA . SER A 1 86 ? -16.590 -2.001 9.125 1.00 68.62 86 SER A CA 1
ATOM 653 C C . SER A 1 86 ? -15.281 -2.215 8.364 1.00 68.62 86 SER A C 1
ATOM 655 O O . SER A 1 86 ? -14.229 -1.820 8.863 1.00 68.62 86 SER A O 1
ATOM 657 N N . GLY A 1 87 ? -15.347 -2.745 7.141 1.00 61.62 87 GLY A N 1
ATOM 658 C CA . GLY A 1 87 ? -14.187 -2.934 6.261 1.00 61.62 87 GLY A CA 1
ATOM 659 C C . GLY A 1 87 ? -14.147 -4.331 5.646 1.00 61.62 87 GLY A C 1
ATOM 660 O O . GLY A 1 87 ? -14.810 -5.247 6.128 1.00 61.62 87 GLY A O 1
ATOM 661 N N . ASN A 1 88 ? -13.384 -4.488 4.565 1.00 59.38 88 ASN A N 1
ATOM 662 C CA . ASN A 1 88 ? -13.161 -5.782 3.930 1.00 59.38 88 ASN A CA 1
ATOM 663 C C . ASN A 1 88 ? -11.853 -6.370 4.476 1.00 59.38 88 ASN A C 1
ATOM 665 O O . ASN A 1 88 ? -10.807 -5.738 4.362 1.00 59.38 88 ASN A O 1
ATOM 669 N N . LEU A 1 89 ? -11.900 -7.567 5.066 1.00 60.59 89 LEU A N 1
ATOM 670 C CA . LEU A 1 89 ? -10.696 -8.302 5.492 1.00 60.59 89 LEU A CA 1
ATOM 671 C C . LEU A 1 89 ? -9.982 -8.979 4.305 1.00 60.59 89 LEU A C 1
ATOM 673 O O . LEU A 1 89 ? -9.039 -9.748 4.508 1.00 60.59 89 LEU A O 1
ATOM 677 N N . SER A 1 90 ? -10.467 -8.768 3.075 1.00 50.38 90 SER A N 1
ATOM 678 C CA . SER A 1 90 ? -9.967 -9.449 1.884 1.00 50.38 90 SER A CA 1
ATOM 679 C C . SER A 1 90 ? -8.502 -9.103 1.629 1.00 50.38 90 SER A C 1
ATOM 681 O O . SER A 1 90 ? -8.126 -7.938 1.524 1.00 50.38 90 SER A O 1
ATOM 683 N N . ARG A 1 91 ? -7.682 -10.148 1.500 1.00 52.88 91 ARG A N 1
ATOM 684 C CA . ARG A 1 91 ? -6.220 -10.084 1.346 1.00 52.88 91 ARG A CA 1
ATOM 685 C C . ARG A 1 91 ? -5.757 -10.002 -0.112 1.00 52.88 91 ARG A C 1
ATOM 687 O O . ARG A 1 91 ? -4.573 -10.177 -0.379 1.00 52.88 91 ARG A O 1
ATOM 694 N N . THR A 1 92 ? -6.681 -9.791 -1.041 1.00 50.25 92 THR A N 1
ATOM 695 C CA . THR A 1 92 ? -6.446 -9.866 -2.483 1.00 50.25 92 THR A CA 1
ATOM 696 C C . THR A 1 92 ? -7.038 -8.634 -3.143 1.00 50.25 92 THR A C 1
ATOM 698 O O . THR A 1 92 ? -8.243 -8.398 -3.064 1.00 50.25 92 THR A O 1
ATOM 701 N N . TRP A 1 93 ? -6.163 -7.835 -3.744 1.00 54.78 93 TRP A N 1
ATOM 702 C CA . TRP A 1 93 ? -6.533 -6.733 -4.618 1.00 54.78 93 TRP A CA 1
ATOM 703 C C . TRP A 1 93 ? -6.478 -7.275 -6.043 1.00 54.78 93 TRP A C 1
ATOM 705 O O . TRP A 1 93 ? -5.398 -7.636 -6.508 1.00 54.78 93 TRP A O 1
ATOM 715 N N . ASP A 1 94 ? -7.627 -7.380 -6.708 1.00 51.38 94 ASP A N 1
ATOM 716 C CA . ASP A 1 94 ? -7.658 -7.690 -8.138 1.00 51.38 94 ASP A CA 1
ATOM 717 C C . ASP A 1 94 ? -7.083 -6.493 -8.910 1.00 51.38 94 ASP A C 1
ATOM 719 O O . ASP A 1 94 ? -7.312 -5.337 -8.528 1.00 51.38 94 ASP A O 1
ATOM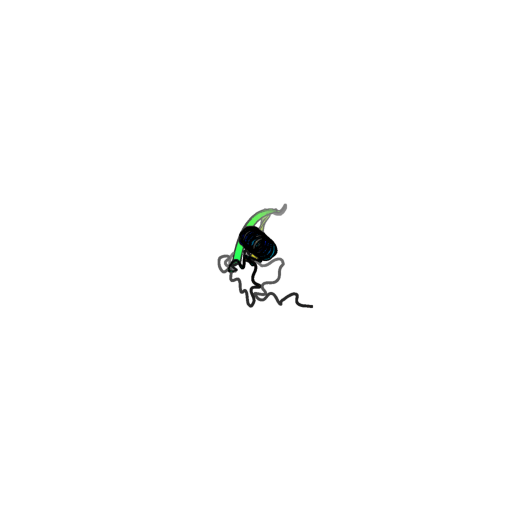 723 N N . SER A 1 95 ? -6.297 -6.744 -9.964 1.00 50.34 95 SER A N 1
ATOM 724 C CA . SER A 1 95 ? -5.744 -5.646 -10.760 1.00 50.34 95 SER A CA 1
ATOM 725 C C . SER A 1 95 ? -6.877 -4.845 -11.414 1.00 50.34 95 SER A C 1
ATOM 727 O O . SER A 1 95 ? -7.873 -5.396 -11.884 1.00 50.34 95 SER A O 1
ATOM 729 N N . LEU A 1 96 ? -6.731 -3.517 -11.439 1.00 46.62 96 LEU A N 1
ATOM 730 C CA . LEU A 1 96 ? -7.567 -2.621 -12.242 1.00 46.62 96 LEU A CA 1
ATOM 731 C C . LEU A 1 96 ? -7.035 -2.606 -13.680 1.00 46.62 96 LEU A C 1
ATOM 733 O O . LEU A 1 96 ? -6.645 -1.555 -14.183 1.00 46.62 96 LEU A O 1
ATOM 737 N N . ASP A 1 97 ? -6.978 -3.766 -14.326 1.00 53.00 97 ASP A N 1
ATOM 738 C CA . ASP A 1 97 ? -6.707 -3.824 -15.758 1.00 53.00 97 ASP A CA 1
ATOM 739 C C . ASP A 1 97 ? -8.052 -3.882 -16.495 1.00 53.00 97 ASP A C 1
ATOM 741 O O . ASP A 1 97 ? -8.812 -4.846 -16.378 1.00 53.00 97 ASP A O 1
ATOM 745 N N . GLY A 1 98 ? -8.363 -2.785 -17.190 1.00 42.19 98 GLY A N 1
ATOM 746 C CA . GLY A 1 98 ? -9.391 -2.713 -18.230 1.00 42.19 98 GLY A CA 1
ATOM 747 C C . GLY A 1 98 ? -8.812 -3.029 -19.599 1.00 42.19 98 GLY A C 1
ATOM 748 O O . GLY A 1 98 ? -7.619 -2.717 -19.818 1.00 42.19 98 GLY A O 1
#

Sequence (98 aa):
MAFITFKLGFIMIAAMLLAYSTIPAIANNVQSSFIVAHKKASITKLSNGVERVSVSIDIYNHGSTTVYDVSLVDDSWSTDSFDVISGNLSRTWDSLDG

Foldseek 3Di:
DVVVVVVVVVVVVVVVVVVVVPPPPPPVPQFDWDKDKDKDWDWDQDPVRDIDIDIDIDIDTPGDDDDPDDFDDDPPDDPVVDDDPDDDPDRDDDDPDD